Protein AF-A0A925MNW7-F1 (afdb_monomer_lite)

pLDDT: mean 87.03, std 13.89, range [35.34, 98.06]

Sequence (147 aa):
MLMLGDADEAALPAGLELTRRGATALVPDPFHPWTSSFKLSDLYFAEDGAERFIMRRGIGGSLPPNAKILLQAGNTDWSLFNEAPEYAKCAAVVLYEKLIKPAGAAVVELPWGKGKLIVSMLDYRIETSTADEMWRTPFYPRRGQAG

Secondary structure (DSSP, 8-state):
-EE--S-TT--PPTTEEEES--BSBEEE-TTSTTTTT--GGGGB-TTSGGG--SBSSEEEE-PPTT-EEEEEE-SS-GGGGTTS-HHHHHHHHHHHHHS-PPP-EEEEEEEETTEEEEEE-B-TT---HHHHHHHHTTTS-------

Radius of gyration: 15.96 Å; chains: 1; bounding box: 42×29×39 Å

Foldseek 3Di:
DDEDEPPPPDDDPPFKDKAQDWALFKDFPCPDL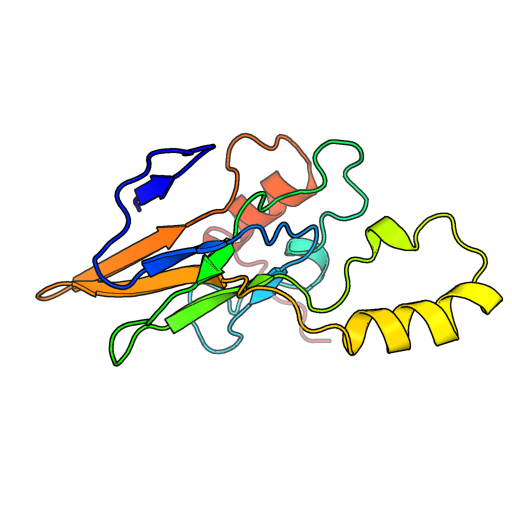QQVLDDRLLGHQLPVPPLSGQFRIAIDGDAPPPKDQGIFGDLFNCNVPPPPDPVVCPVVRVVSSPDDDGGTRQWMWHDDPVDIDIYGRGDLVRDDPSPVSNVCCSVCRPPDDPD

Structure (mmCIF, N/CA/C/O backbone):
data_AF-A0A925MNW7-F1
#
_entry.id   AF-A0A925MNW7-F1
#
loop_
_atom_site.group_PDB
_atom_site.id
_atom_site.type_symbol
_atom_site.label_atom_id
_atom_site.label_alt_id
_atom_site.label_comp_id
_atom_site.label_asym_id
_atom_site.label_entity_id
_atom_site.label_seq_id
_atom_site.pdbx_PDB_ins_code
_atom_site.Cartn_x
_atom_site.Cartn_y
_atom_site.Cartn_z
_atom_site.occupancy
_atom_site.B_iso_or_equiv
_atom_site.auth_seq_id
_atom_site.auth_comp_id
_atom_site.auth_asym_id
_atom_site.auth_atom_id
_atom_site.pdbx_PDB_model_num
ATOM 1 N N . MET A 1 1 ? -9.870 -10.858 10.679 1.00 49.81 1 MET A N 1
ATOM 2 C CA . MET A 1 1 ? -9.364 -10.247 9.435 1.00 49.81 1 MET A CA 1
ATOM 3 C C . MET A 1 1 ? -10.039 -10.977 8.293 1.00 49.81 1 MET A C 1
ATOM 5 O O . MET A 1 1 ? -9.932 -12.195 8.264 1.00 49.81 1 MET A O 1
ATOM 9 N N . LEU A 1 2 ? -10.805 -10.283 7.449 1.00 52.31 2 LEU A N 1
ATOM 10 C CA . LEU A 1 2 ? -11.342 -10.896 6.233 1.00 52.31 2 LEU A CA 1
ATOM 11 C C . LEU A 1 2 ? -10.311 -10.668 5.125 1.00 52.31 2 LEU A C 1
ATOM 13 O O . LEU A 1 2 ? -10.031 -9.522 4.775 1.00 52.31 2 LEU A O 1
ATOM 17 N N . MET A 1 3 ? -9.713 -11.756 4.648 1.00 56.53 3 MET A N 1
ATOM 18 C CA . MET A 1 3 ? -8.767 -11.752 3.535 1.00 56.53 3 MET A CA 1
ATOM 19 C C . MET A 1 3 ? -9.538 -12.117 2.274 1.00 56.53 3 MET A C 1
ATOM 21 O O . MET A 1 3 ? -10.082 -13.217 2.194 1.00 56.53 3 MET A O 1
ATOM 25 N N . LEU A 1 4 ? -9.626 -11.194 1.319 1.00 58.22 4 LEU A N 1
ATOM 26 C CA . LEU A 1 4 ? -10.306 -11.430 0.049 1.00 58.22 4 LEU A CA 1
ATOM 27 C C . LEU A 1 4 ? -9.235 -11.606 -1.034 1.00 58.22 4 LEU A C 1
ATOM 29 O O . LEU A 1 4 ? -8.732 -10.629 -1.578 1.00 58.22 4 LEU A O 1
ATOM 33 N N . GLY A 1 5 ? -8.840 -12.857 -1.289 1.00 49.56 5 GLY A N 1
ATOM 34 C CA . GLY A 1 5 ? -7.981 -13.227 -2.419 1.00 49.56 5 GLY A CA 1
ATOM 35 C C . GLY A 1 5 ? -8.822 -13.488 -3.670 1.00 49.56 5 GLY A C 1
ATOM 36 O O . GLY A 1 5 ? -9.894 -14.072 -3.538 1.00 49.56 5 GLY A O 1
ATOM 37 N N . ASP A 1 6 ? -8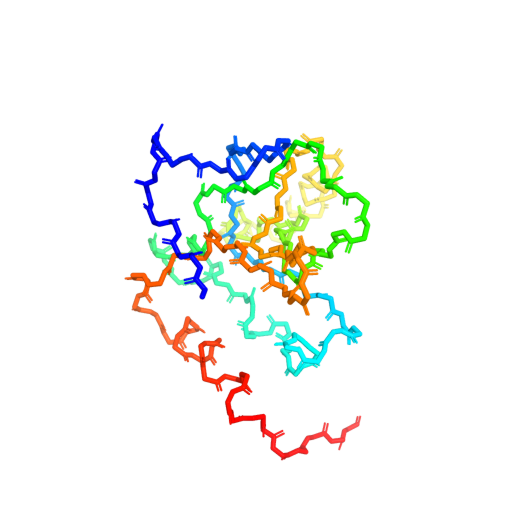.348 -13.011 -4.832 1.00 55.50 6 ASP A N 1
ATOM 38 C CA . ASP A 1 6 ? -8.979 -13.068 -6.171 1.00 55.50 6 ASP A CA 1
ATOM 39 C C . ASP A 1 6 ? -10.490 -13.296 -6.150 1.00 55.50 6 ASP A C 1
ATOM 41 O O . ASP A 1 6 ? -10.992 -14.389 -6.408 1.00 55.50 6 ASP A O 1
ATOM 45 N N . ALA A 1 7 ? -11.227 -12.243 -5.821 1.00 49.72 7 ALA A N 1
ATOM 46 C CA . ALA A 1 7 ? -12.666 -12.328 -5.740 1.00 49.72 7 ALA A CA 1
ATOM 47 C C . ALA A 1 7 ? -13.298 -11.422 -6.790 1.00 49.72 7 ALA A C 1
ATOM 49 O O . ALA A 1 7 ? -13.519 -10.236 -6.557 1.00 49.72 7 ALA A O 1
ATOM 50 N N . ASP A 1 8 ? -13.625 -11.999 -7.943 1.00 51.66 8 ASP A N 1
ATOM 51 C CA . ASP A 1 8 ? -14.568 -11.368 -8.870 1.00 51.66 8 ASP A CA 1
ATOM 52 C C . ASP A 1 8 ? -16.009 -11.350 -8.298 1.00 51.66 8 ASP A C 1
ATOM 54 O O . ASP A 1 8 ? -16.858 -10.640 -8.827 1.00 51.66 8 ASP A O 1
ATOM 58 N N . GLU A 1 9 ? -16.262 -12.016 -7.156 1.00 54.53 9 GLU A N 1
ATOM 59 C CA . GLU A 1 9 ? -17.557 -12.045 -6.446 1.00 54.53 9 GLU A CA 1
ATOM 60 C C . GLU A 1 9 ? -17.455 -11.870 -4.909 1.00 54.53 9 GLU A C 1
ATOM 62 O O . GLU A 1 9 ? -18.279 -12.391 -4.155 1.00 54.53 9 GLU A O 1
ATOM 67 N N . ALA A 1 10 ? -16.457 -11.151 -4.377 1.00 62.03 10 ALA A N 1
ATOM 68 C CA . ALA A 1 10 ? -16.464 -10.867 -2.935 1.00 62.03 10 ALA A CA 1
ATOM 69 C C . ALA A 1 10 ? -17.557 -9.852 -2.585 1.00 62.03 10 ALA A C 1
ATOM 71 O O . ALA A 1 10 ? -17.518 -8.703 -3.030 1.00 62.03 10 ALA A O 1
ATOM 72 N N . ALA A 1 11 ? -18.479 -10.246 -1.705 1.00 70.88 11 ALA A N 1
ATOM 73 C CA . ALA A 1 11 ? -19.387 -9.316 -1.049 1.00 70.88 11 ALA A CA 1
ATOM 74 C C . ALA A 1 11 ? -18.587 -8.416 -0.094 1.00 70.88 11 ALA A C 1
ATOM 76 O O . ALA A 1 11 ? -18.237 -8.806 1.023 1.00 70.88 11 ALA A O 1
ATOM 77 N N . LEU A 1 12 ? -18.263 -7.208 -0.552 1.00 82.50 12 LEU A N 1
ATOM 78 C CA . LEU A 1 12 ? -17.690 -6.175 0.297 1.00 82.50 12 LEU A CA 1
ATOM 79 C C . LEU A 1 12 ? -18.767 -5.566 1.212 1.00 82.50 12 LEU A C 1
ATOM 81 O O . LEU A 1 12 ? -19.949 -5.557 0.858 1.00 82.50 12 LEU A O 1
ATOM 85 N N . PRO A 1 13 ? -18.381 -5.027 2.386 1.00 85.69 13 PRO A N 1
ATOM 86 C CA . PRO A 1 13 ? -19.267 -4.190 3.186 1.00 85.69 13 PRO A CA 1
ATOM 87 C C . PRO A 1 13 ? -19.926 -3.092 2.342 1.00 85.69 13 PRO A C 1
ATOM 89 O O . PRO A 1 13 ? -19.302 -2.543 1.435 1.00 85.69 13 PRO A O 1
ATOM 92 N N . ALA A 1 14 ? -21.176 -2.754 2.662 1.00 83.06 14 ALA A N 1
ATOM 93 C CA . ALA A 1 14 ? -21.939 -1.759 1.914 1.00 83.06 14 ALA A CA 1
ATOM 94 C C . ALA A 1 14 ? -21.159 -0.440 1.747 1.00 83.06 14 ALA A C 1
ATOM 96 O O . ALA A 1 14 ? -20.594 0.082 2.708 1.00 83.06 14 ALA A O 1
ATOM 97 N N . GLY A 1 15 ? -21.145 0.085 0.520 1.00 85.38 15 GLY A N 1
ATOM 98 C CA . GLY A 1 15 ? -20.416 1.300 0.145 1.00 85.38 15 GLY A CA 1
ATOM 99 C C . GLY A 1 15 ? -18.982 1.060 -0.332 1.00 85.38 15 GLY A C 1
AT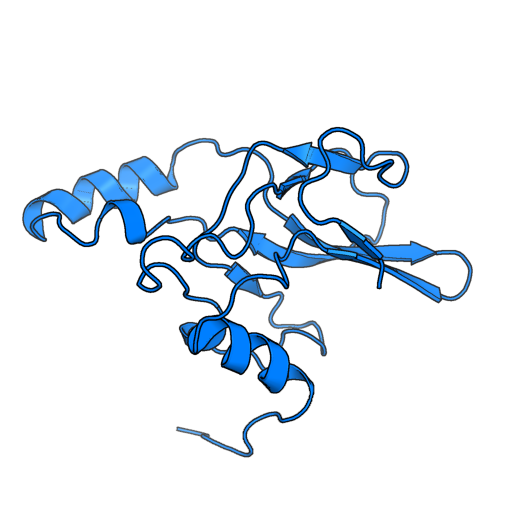OM 100 O O . GLY A 1 15 ? -18.441 1.920 -1.022 1.00 85.38 15 GLY A O 1
ATOM 101 N N . LEU A 1 16 ? -18.383 -0.097 -0.033 1.00 91.69 16 LEU A N 1
ATOM 102 C CA . LEU A 1 16 ? -17.065 -0.458 -0.550 1.00 91.69 16 LEU A CA 1
ATOM 103 C C . LEU A 1 16 ? -17.158 -1.125 -1.921 1.00 91.69 16 LEU A C 1
ATOM 105 O O . LEU A 1 16 ? -18.033 -1.949 -2.175 1.00 91.69 16 LEU A O 1
ATOM 109 N N . GLU A 1 17 ? -16.188 -0.812 -2.776 1.00 92.44 17 GLU A N 1
ATOM 110 C CA . GLU A 1 17 ? -16.107 -1.338 -4.138 1.00 92.44 17 GLU A CA 1
ATOM 111 C C . GLU A 1 17 ? -14.701 -1.846 -4.459 1.00 92.44 17 GLU A C 1
ATOM 113 O O . GLU A 1 17 ? -13.702 -1.307 -3.976 1.00 92.44 17 GLU A O 1
ATOM 118 N N . LEU A 1 18 ? -14.622 -2.861 -5.322 1.00 92.88 18 LEU A N 1
ATOM 119 C CA . LEU A 1 18 ? -13.359 -3.308 -5.899 1.00 92.88 18 LEU A CA 1
ATOM 120 C C . LEU A 1 18 ? -12.970 -2.415 -7.071 1.00 92.88 18 LEU A C 1
ATOM 122 O O . LEU A 1 18 ? -13.711 -2.282 -8.044 1.00 92.88 18 LEU A O 1
ATOM 126 N N . THR A 1 19 ? -11.749 -1.902 -7.052 1.00 94.81 19 THR A N 1
ATOM 127 C CA . THR A 1 19 ? -11.174 -1.164 -8.174 1.00 94.81 19 THR A CA 1
ATOM 128 C C . THR A 1 19 ? -10.171 -2.024 -8.934 1.00 94.81 19 THR A C 1
ATOM 130 O O . THR A 1 19 ? -9.641 -3.018 -8.433 1.00 94.81 19 THR A O 1
ATOM 133 N N . ARG A 1 20 ? -9.858 -1.617 -10.167 1.00 93.88 20 ARG A N 1
ATOM 134 C CA . ARG A 1 20 ? -8.779 -2.210 -10.975 1.00 93.88 20 ARG A CA 1
ATOM 135 C C . ARG A 1 20 ? -7.415 -1.575 -10.665 1.00 93.88 20 ARG A C 1
ATOM 137 O O . ARG A 1 20 ? -6.621 -1.340 -11.570 1.00 93.88 20 ARG A O 1
ATOM 144 N N . ARG A 1 21 ? -7.162 -1.228 -9.399 1.00 95.75 21 ARG A N 1
ATOM 145 C CA . ARG A 1 21 ? -5.879 -0.679 -8.948 1.00 95.75 21 ARG A CA 1
ATOM 146 C C . ARG A 1 21 ? -5.024 -1.792 -8.349 1.00 95.75 21 ARG A C 1
ATOM 148 O O . ARG A 1 21 ? -5.265 -2.193 -7.219 1.00 95.75 21 ARG A O 1
ATOM 155 N N . GLY A 1 22 ? -4.028 -2.256 -9.098 1.00 95.81 22 GLY A N 1
ATOM 156 C CA . GLY A 1 22 ? -2.934 -3.051 -8.543 1.00 95.81 22 GLY A CA 1
ATOM 157 C C . GLY A 1 22 ? -1.863 -2.165 -7.897 1.00 95.81 22 GLY A C 1
ATOM 158 O O . GLY A 1 22 ? -1.831 -0.952 -8.138 1.00 95.81 22 GLY A O 1
ATOM 159 N N . ALA A 1 23 ? -0.988 -2.757 -7.088 1.00 97.50 23 ALA A N 1
ATOM 160 C CA . ALA A 1 23 ? 0.176 -2.079 -6.537 1.00 97.50 23 ALA A CA 1
ATOM 161 C C . ALA A 1 23 ? 1.367 -3.017 -6.341 1.00 97.50 23 ALA A C 1
ATOM 163 O O . ALA A 1 23 ? 1.218 -4.144 -5.873 1.00 97.50 23 ALA A O 1
ATOM 164 N N . THR A 1 24 ? 2.543 -2.478 -6.655 1.00 97.06 24 THR A N 1
ATOM 165 C CA . THR A 1 24 ? 3.870 -3.053 -6.401 1.00 97.06 24 THR A CA 1
ATOM 166 C C . THR A 1 24 ? 4.595 -2.360 -5.250 1.00 97.06 24 THR A C 1
ATOM 168 O O . THR A 1 24 ? 5.680 -2.758 -4.848 1.00 97.06 24 THR A O 1
ATOM 171 N N . ALA A 1 25 ? 3.995 -1.306 -4.703 1.00 97.44 25 ALA A N 1
ATOM 172 C CA . ALA A 1 25 ? 4.458 -0.627 -3.511 1.00 97.44 25 ALA A CA 1
ATOM 173 C C . ALA A 1 25 ? 3.259 -0.108 -2.719 1.00 97.44 25 ALA A C 1
ATOM 175 O O . ALA A 1 25 ? 2.241 0.279 -3.306 1.00 97.44 25 ALA A O 1
ATOM 176 N N . LEU A 1 26 ? 3.383 -0.073 -1.396 1.00 97.88 26 LEU A N 1
ATOM 177 C CA . LEU A 1 26 ? 2.348 0.410 -0.490 1.00 97.88 26 LEU A CA 1
ATOM 178 C C . LEU A 1 26 ? 2.852 1.599 0.332 1.00 97.88 26 LEU A C 1
ATOM 180 O O . LEU A 1 26 ? 4.030 1.714 0.655 1.00 97.88 26 LEU A O 1
ATOM 184 N N . VAL A 1 27 ? 1.931 2.490 0.677 1.00 97.31 27 VAL A N 1
ATOM 185 C CA . VAL A 1 27 ? 2.148 3.648 1.543 1.00 97.31 27 VAL A CA 1
ATOM 186 C C . VAL A 1 27 ? 1.371 3.409 2.836 1.00 97.31 27 VAL A C 1
ATOM 188 O O . VAL A 1 27 ? 0.151 3.217 2.763 1.00 97.31 27 VAL A O 1
ATOM 191 N N . PRO A 1 28 ? 2.036 3.393 4.002 1.00 96.88 28 PRO A N 1
ATOM 192 C CA . PRO A 1 28 ? 1.371 3.182 5.276 1.00 96.88 28 PRO A CA 1
ATOM 193 C C . PRO A 1 28 ? 0.775 4.470 5.836 1.00 96.88 28 PRO A C 1
ATOM 195 O O . PRO A 1 28 ? 1.285 5.560 5.580 1.00 96.88 28 PRO A O 1
ATOM 198 N N . ASP A 1 29 ? -0.258 4.339 6.670 1.00 95.62 29 ASP A N 1
ATOM 199 C CA . ASP A 1 29 ? -0.594 5.369 7.654 1.00 95.62 29 ASP A CA 1
ATOM 200 C C . ASP A 1 29 ? 0.520 5.391 8.719 1.00 95.62 29 ASP A C 1
ATOM 202 O O . ASP A 1 29 ? 0.650 4.427 9.486 1.00 95.62 29 ASP A O 1
ATOM 206 N N . PRO A 1 30 ? 1.339 6.456 8.793 1.00 92.31 30 PRO A N 1
ATOM 207 C CA . PRO A 1 30 ? 2.466 6.503 9.719 1.00 92.31 30 PRO A CA 1
ATOM 208 C C . PRO A 1 30 ? 2.024 6.688 11.178 1.00 92.31 30 PRO A C 1
ATOM 210 O O . PRO A 1 30 ? 2.823 6.480 12.090 1.00 92.31 30 PRO A O 1
ATOM 213 N N . PHE A 1 31 ? 0.767 7.069 11.423 1.00 92.25 31 PHE A N 1
ATOM 214 C CA . PHE A 1 31 ? 0.241 7.325 12.764 1.00 92.25 31 PHE A CA 1
ATOM 215 C C . PHE A 1 31 ? -0.537 6.137 13.335 1.00 92.25 31 PHE A C 1
ATOM 217 O O . PHE A 1 31 ? -0.879 6.138 14.521 1.00 92.25 31 PHE A O 1
ATOM 224 N N . HIS A 1 32 ? -0.823 5.114 12.524 1.00 91.75 32 HIS A N 1
ATOM 225 C CA . HIS A 1 32 ? -1.560 3.949 12.989 1.00 91.75 32 HIS A CA 1
ATOM 226 C C . HIS A 1 32 ? -0.621 2.887 13.592 1.00 91.75 32 HIS A C 1
ATOM 228 O O . HIS A 1 32 ? 0.336 2.479 12.935 1.00 91.75 32 HIS A O 1
ATOM 234 N N . PRO A 1 33 ? -0.903 2.350 14.798 1.00 89.06 33 PRO A N 1
ATOM 235 C CA . PRO A 1 33 ? -0.011 1.400 15.476 1.00 89.06 33 PRO A CA 1
ATOM 236 C C . PRO A 1 33 ? 0.311 0.115 14.702 1.00 89.06 33 PRO A C 1
ATOM 238 O O . PRO A 1 33 ? 1.296 -0.546 15.004 1.00 89.06 33 PRO A O 1
ATOM 241 N N . TRP A 1 34 ? -0.532 -0.276 13.742 1.00 88.06 34 TRP A N 1
ATOM 242 C CA . TRP A 1 34 ? -0.313 -1.484 12.933 1.00 88.06 34 TRP A CA 1
ATOM 243 C C . TRP A 1 34 ? 0.633 -1.273 11.755 1.00 88.06 34 TRP A C 1
ATOM 245 O O . TRP A 1 34 ? 1.120 -2.248 11.193 1.00 88.06 34 TRP A O 1
ATOM 255 N N . THR A 1 35 ? 0.842 -0.022 11.350 1.00 93.00 35 THR A N 1
ATOM 256 C CA . THR A 1 35 ? 1.564 0.316 10.120 1.00 93.00 35 THR A CA 1
ATOM 257 C C . THR A 1 35 ? 2.721 1.278 10.355 1.00 93.00 35 THR A C 1
ATOM 259 O O . THR A 1 35 ? 3.576 1.416 9.488 1.00 93.00 35 THR A O 1
ATOM 262 N N . SER A 1 36 ? 2.805 1.890 11.538 1.00 91.25 36 SER A N 1
ATOM 263 C CA . SER A 1 36 ? 3.859 2.840 11.903 1.00 91.25 36 SER A CA 1
ATOM 264 C C . SER A 1 36 ? 5.259 2.225 12.008 1.00 91.25 36 SER A C 1
ATOM 266 O O . SER A 1 36 ? 6.245 2.956 11.976 1.00 91.25 36 SER A O 1
ATOM 268 N N . SER A 1 37 ? 5.372 0.899 12.139 1.00 90.31 37 SER A N 1
ATOM 269 C CA . SER A 1 37 ? 6.659 0.196 12.186 1.00 90.31 37 SER A CA 1
ATOM 270 C C . SER A 1 37 ? 7.242 -0.127 10.809 1.00 90.31 37 SER A C 1
ATOM 272 O O . SER A 1 37 ? 8.417 -0.489 10.739 1.00 90.31 37 SER A O 1
ATOM 274 N N . PHE A 1 38 ? 6.457 -0.004 9.733 1.00 92.94 38 PHE A N 1
ATOM 275 C CA . PHE A 1 38 ? 6.932 -0.299 8.385 1.00 92.94 38 PHE A CA 1
ATOM 276 C C . PHE A 1 38 ? 7.918 0.757 7.893 1.00 92.94 38 PHE A C 1
ATOM 278 O O . PHE A 1 38 ? 7.657 1.961 7.936 1.00 92.94 38 PHE A O 1
ATOM 285 N N . LYS A 1 39 ? 9.038 0.290 7.348 1.00 91.12 39 LYS A N 1
ATOM 286 C CA . LYS A 1 39 ? 9.919 1.086 6.496 1.00 91.12 39 LYS A CA 1
ATOM 287 C C . LYS A 1 39 ? 9.453 0.997 5.047 1.00 91.12 39 LYS A C 1
ATOM 289 O O . LYS A 1 39 ? 8.733 0.080 4.665 1.00 91.12 39 LYS A O 1
ATOM 294 N N . LEU A 1 40 ? 9.935 1.917 4.212 1.00 89.50 40 LEU A N 1
ATOM 295 C CA . LEU A 1 40 ? 9.646 1.895 2.776 1.00 89.50 40 LEU A CA 1
ATOM 296 C C . LEU A 1 40 ? 10.073 0.573 2.117 1.00 89.50 40 LEU A C 1
ATOM 298 O O . LEU A 1 40 ? 9.346 0.056 1.278 1.00 89.50 40 LEU A O 1
ATOM 302 N N . SER A 1 41 ? 11.215 0.010 2.530 1.00 91.44 41 SER A N 1
ATOM 303 C CA . SER A 1 41 ? 11.713 -1.285 2.043 1.00 91.44 41 SER A CA 1
ATOM 304 C C . SER A 1 4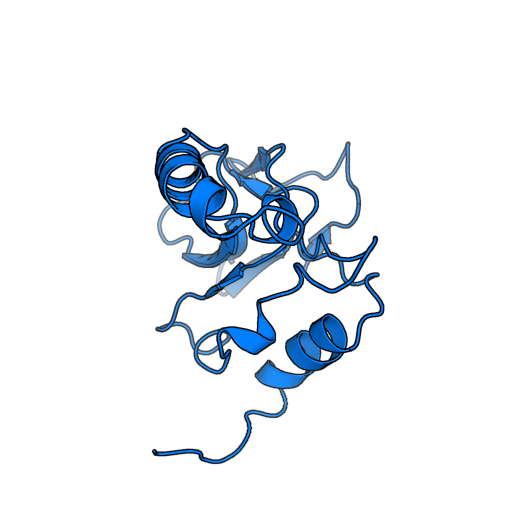1 ? 10.748 -2.435 2.308 1.00 91.44 41 SER A C 1
ATOM 306 O O . SER A 1 41 ? 10.644 -3.339 1.492 1.00 91.44 41 SER A O 1
ATOM 308 N N . ASP A 1 42 ? 10.019 -2.384 3.424 1.00 93.81 42 ASP A N 1
ATOM 309 C CA . ASP A 1 42 ? 9.097 -3.448 3.832 1.00 93.81 42 ASP A CA 1
ATOM 310 C C . ASP A 1 42 ? 7.814 -3.437 2.983 1.00 93.81 42 ASP A C 1
ATOM 312 O O . ASP A 1 42 ? 7.007 -4.358 3.050 1.00 93.81 42 ASP A O 1
ATOM 316 N N . LEU A 1 43 ? 7.601 -2.361 2.221 1.00 96.12 43 LEU A N 1
ATOM 317 C CA . LEU A 1 43 ? 6.404 -2.102 1.431 1.00 96.12 43 LEU A CA 1
ATOM 318 C C . LEU A 1 43 ? 6.731 -1.875 -0.053 1.00 96.12 43 LEU A C 1
ATOM 320 O O . LEU A 1 43 ? 5.906 -1.311 -0.774 1.00 96.12 43 LEU A O 1
ATOM 324 N N . TYR A 1 44 ? 7.918 -2.286 -0.511 1.00 96.19 44 TYR A N 1
ATOM 325 C CA . TYR A 1 44 ? 8.395 -2.121 -1.886 1.00 96.19 44 TYR A CA 1
ATOM 326 C C . TYR A 1 44 ? 8.662 -3.481 -2.542 1.00 96.19 44 TYR A C 1
ATOM 328 O O . TYR A 1 44 ? 9.699 -4.091 -2.320 1.00 96.19 44 TYR A O 1
ATOM 336 N N . PHE A 1 45 ? 7.733 -3.926 -3.386 1.00 96.25 45 PHE A N 1
ATOM 337 C CA . PHE A 1 45 ? 7.700 -5.256 -4.014 1.00 96.25 45 PHE A CA 1
ATOM 338 C C . PHE A 1 45 ? 8.041 -5.219 -5.508 1.00 96.25 45 PHE A C 1
ATOM 340 O O . PHE A 1 45 ? 8.018 -6.247 -6.175 1.00 96.25 45 PHE A O 1
ATOM 347 N N . ALA A 1 46 ? 8.327 -4.042 -6.073 1.00 95.12 46 ALA A N 1
ATOM 348 C CA . ALA A 1 46 ? 8.501 -3.854 -7.515 1.00 95.12 46 ALA A CA 1
ATOM 349 C C . ALA A 1 46 ? 9.603 -4.730 -8.142 1.00 95.12 46 ALA A C 1
ATOM 351 O O . ALA A 1 46 ? 9.524 -5.022 -9.335 1.00 95.12 46 ALA A O 1
ATOM 352 N N . GLU A 1 47 ? 10.575 -5.177 -7.342 1.00 92.88 47 GLU A N 1
ATOM 353 C CA . GLU A 1 47 ? 11.687 -6.039 -7.770 1.00 92.88 47 GLU A CA 1
ATOM 354 C C . GLU A 1 47 ? 11.383 -7.540 -7.666 1.00 92.88 47 GLU A C 1
ATOM 356 O O . GLU A 1 47 ? 12.177 -8.358 -8.127 1.00 92.88 47 GLU A O 1
ATOM 361 N N . ASP A 1 48 ? 10.230 -7.933 -7.118 1.00 93.38 48 ASP A N 1
ATOM 362 C CA . ASP A 1 48 ? 9.891 -9.337 -6.842 1.00 93.38 48 ASP A CA 1
ATOM 363 C C . ASP A 1 48 ? 9.428 -10.109 -8.103 1.00 93.38 48 ASP A C 1
ATOM 365 O O . ASP A 1 48 ? 8.623 -11.043 -8.053 1.00 93.38 48 ASP A O 1
ATOM 369 N N . GLY A 1 49 ? 9.913 -9.717 -9.284 1.00 90.81 49 GLY A N 1
ATOM 370 C CA . GLY A 1 49 ? 9.626 -10.396 -10.545 1.00 90.81 49 GLY A CA 1
ATOM 371 C C . GLY A 1 49 ? 8.126 -10.502 -10.832 1.00 90.81 49 GLY A C 1
ATOM 372 O O . GLY A 1 49 ? 7.405 -9.506 -10.782 1.00 90.81 49 GLY A O 1
ATOM 373 N N . ALA A 1 50 ? 7.644 -11.696 -11.190 1.00 90.81 50 ALA A N 1
ATOM 374 C CA . ALA A 1 50 ? 6.235 -11.930 -11.532 1.00 90.81 50 ALA A CA 1
ATOM 375 C C . ALA A 1 50 ? 5.268 -11.734 -10.347 1.00 90.81 50 ALA A C 1
ATOM 377 O O . ALA A 1 50 ? 4.108 -11.385 -10.567 1.00 90.81 50 ALA A O 1
ATOM 378 N N . GLU A 1 51 ? 5.754 -11.884 -9.113 1.00 92.69 51 GLU A N 1
ATOM 379 C CA . GLU A 1 51 ? 4.954 -11.795 -7.884 1.00 92.69 51 GLU A CA 1
ATOM 380 C C . GLU A 1 51 ? 4.963 -10.395 -7.249 1.00 92.69 51 GLU A C 1
ATOM 382 O O . GLU A 1 51 ? 4.398 -10.179 -6.182 1.00 92.69 51 GLU A O 1
ATOM 387 N N . ARG A 1 52 ? 5.524 -9.397 -7.944 1.00 94.50 52 ARG A N 1
ATOM 388 C CA . ARG A 1 52 ? 5.603 -7.995 -7.497 1.00 94.50 52 ARG A CA 1
ATOM 389 C C . ARG A 1 52 ? 4.282 -7.337 -7.098 1.00 94.50 52 ARG A C 1
ATOM 391 O O . ARG A 1 52 ? 4.292 -6.299 -6.446 1.00 94.50 52 ARG A O 1
ATOM 398 N N . PHE A 1 53 ? 3.136 -7.872 -7.513 1.00 95.62 53 PHE A N 1
ATOM 399 C CA . PHE A 1 53 ? 1.830 -7.275 -7.236 1.00 95.62 53 PHE A CA 1
ATOM 400 C C . PHE A 1 53 ? 1.260 -7.737 -5.893 1.00 95.62 53 PHE A C 1
ATOM 402 O O . PHE A 1 53 ? 0.305 -8.511 -5.869 1.00 95.62 53 PHE A O 1
ATOM 409 N N . ILE A 1 54 ? 1.773 -7.182 -4.785 1.00 95.94 54 ILE A N 1
ATOM 410 C CA . ILE A 1 54 ? 1.253 -7.433 -3.423 1.00 95.94 54 ILE A CA 1
ATOM 411 C C . ILE A 1 54 ? -0.247 -7.150 -3.280 1.00 95.94 54 ILE A C 1
ATOM 413 O O . ILE A 1 54 ? -0.927 -7.706 -2.421 1.00 95.94 54 ILE A O 1
ATOM 417 N N . MET A 1 55 ? -0.774 -6.276 -4.135 1.00 95.56 55 MET A N 1
ATOM 418 C CA . MET A 1 55 ? -2.192 -5.986 -4.253 1.00 95.56 55 MET A CA 1
ATOM 419 C C . MET A 1 55 ? -2.583 -6.048 -5.730 1.00 95.56 55 MET A C 1
ATOM 421 O O . MET A 1 55 ? -2.052 -5.293 -6.545 1.00 95.56 55 MET A O 1
ATOM 425 N N . ARG A 1 56 ? -3.543 -6.909 -6.086 1.00 94.81 56 ARG A N 1
ATOM 426 C CA . ARG A 1 56 ? -4.041 -7.057 -7.473 1.00 94.81 56 ARG A CA 1
ATOM 427 C C . ARG A 1 56 ? -5.277 -6.196 -7.763 1.00 94.81 56 ARG A C 1
ATOM 429 O O . ARG A 1 56 ? -5.515 -5.803 -8.905 1.00 94.81 56 ARG A O 1
ATOM 436 N N . ARG A 1 57 ? -6.058 -5.880 -6.728 1.00 94.06 57 ARG A N 1
ATOM 437 C CA . ARG A 1 57 ? -7.271 -5.046 -6.770 1.00 94.06 57 ARG A CA 1
ATOM 438 C C . ARG A 1 57 ? -7.262 -4.097 -5.577 1.00 94.06 57 ARG A C 1
ATOM 440 O O . ARG A 1 57 ? -6.786 -4.469 -4.514 1.00 94.06 57 ARG A O 1
ATOM 447 N N . GLY A 1 58 ? -7.804 -2.896 -5.743 1.00 94.88 58 GLY A N 1
ATOM 448 C CA . GLY A 1 58 ? -7.888 -1.907 -4.671 1.00 94.88 58 GLY A CA 1
ATOM 449 C C . GLY A 1 58 ? -9.284 -1.837 -4.067 1.00 94.88 58 GLY A C 1
ATOM 450 O O . GLY A 1 58 ? -10.259 -2.272 -4.679 1.00 94.88 58 GLY A O 1
ATOM 451 N N . ILE A 1 59 ? -9.382 -1.237 -2.885 1.00 95.12 59 ILE A N 1
ATOM 452 C CA . ILE A 1 59 ? -10.646 -0.849 -2.259 1.00 95.12 59 ILE A CA 1
ATOM 453 C C . ILE A 1 59 ? -10.928 0.616 -2.613 1.00 95.12 59 ILE A C 1
ATOM 455 O O . ILE A 1 59 ? -10.066 1.492 -2.477 1.00 95.12 59 ILE A O 1
ATOM 459 N N . GLY A 1 60 ? -12.145 0.869 -3.079 1.00 94.12 60 GLY A N 1
ATOM 460 C CA . GLY A 1 60 ? -12.699 2.185 -3.370 1.00 94.12 60 GLY A CA 1
ATOM 461 C C . GLY A 1 60 ? -14.144 2.301 -2.888 1.00 94.12 60 GLY A C 1
ATOM 462 O O . GLY A 1 60 ? -14.541 1.639 -1.927 1.00 94.12 60 GLY A O 1
ATOM 463 N N . GLY A 1 61 ? -14.923 3.138 -3.572 1.00 92.56 61 GLY A N 1
ATOM 464 C CA . GLY A 1 61 ? -16.307 3.436 -3.210 1.00 92.56 61 GLY A CA 1
ATOM 465 C C . GLY A 1 61 ? -16.425 4.512 -2.125 1.00 92.56 61 GLY A C 1
ATOM 466 O O . GLY A 1 61 ? -15.504 5.299 -1.888 1.00 92.56 61 GLY A O 1
ATOM 467 N N . SER A 1 62 ? -17.585 4.557 -1.473 1.00 92.25 62 SER A N 1
ATOM 468 C CA . SER A 1 62 ? -17.868 5.481 -0.377 1.00 92.25 62 SER A CA 1
ATOM 469 C C . SER A 1 62 ? -17.493 4.833 0.954 1.00 92.25 62 SER A C 1
ATOM 471 O O . SER A 1 62 ? -18.240 4.033 1.517 1.00 92.25 62 SER A O 1
ATOM 473 N N . LEU A 1 63 ? -16.306 5.179 1.457 1.00 90.25 63 LEU A N 1
ATOM 474 C CA . LEU A 1 63 ? -15.878 4.769 2.790 1.00 90.25 63 LEU A CA 1
ATOM 475 C C . LEU A 1 63 ? -16.836 5.354 3.846 1.00 90.25 63 LEU A C 1
ATOM 477 O O . LEU A 1 63 ? -17.127 6.555 3.798 1.00 90.25 63 LEU A O 1
ATOM 481 N N . PRO A 1 64 ? -17.306 4.557 4.823 1.00 89.19 64 PRO A N 1
ATOM 482 C CA . PRO A 1 64 ? -18.158 5.076 5.879 1.00 89.19 64 PRO A CA 1
ATOM 483 C C . PRO A 1 64 ? -17.403 6.102 6.741 1.00 89.19 64 PRO A C 1
ATOM 485 O O . PRO A 1 64 ? -16.169 6.070 6.822 1.00 89.19 64 PRO A O 1
ATOM 488 N N . PRO A 1 65 ? -18.126 6.989 7.446 1.00 88.50 65 PRO A N 1
ATOM 489 C CA . PRO A 1 65 ? -17.511 7.916 8.387 1.00 88.50 65 PRO A CA 1
ATOM 490 C C . PRO A 1 65 ? -16.616 7.183 9.397 1.00 88.50 65 PRO A C 1
ATOM 492 O O . PRO A 1 65 ? -17.005 6.155 9.951 1.00 88.50 65 PRO A O 1
ATOM 495 N N . ASN A 1 66 ? -15.431 7.739 9.661 1.00 90.19 66 ASN A N 1
ATOM 496 C CA . ASN A 1 66 ? -14.396 7.182 10.546 1.00 90.19 66 ASN A CA 1
ATOM 497 C C . ASN A 1 66 ? -13.684 5.915 10.043 1.00 90.19 66 ASN A C 1
ATOM 499 O O . ASN A 1 66 ? -12.919 5.318 10.803 1.00 90.19 66 ASN A O 1
ATOM 503 N N . ALA A 1 67 ? -13.888 5.514 8.787 1.00 93.31 67 ALA A N 1
ATOM 504 C CA . ALA A 1 67 ? -12.994 4.557 8.149 1.00 93.31 67 ALA A CA 1
ATOM 505 C C . ALA A 1 67 ? -11.564 5.117 8.072 1.00 93.31 67 ALA A C 1
ATOM 507 O O . ALA A 1 67 ? -11.365 6.315 7.854 1.00 93.31 67 ALA A O 1
ATOM 508 N N . LYS A 1 68 ? -10.569 4.242 8.215 1.00 95.75 68 LYS A N 1
ATOM 509 C CA . LYS A 1 68 ? -9.152 4.585 8.065 1.00 95.75 68 LYS A CA 1
ATOM 510 C C . LYS A 1 68 ? -8.513 3.706 7.009 1.00 95.75 68 LYS A C 1
ATOM 512 O O . LYS A 1 68 ? -8.653 2.487 7.049 1.00 95.75 68 LYS A O 1
ATOM 517 N N . ILE A 1 69 ? -7.782 4.320 6.090 1.00 96.75 69 ILE A N 1
ATOM 518 C CA . ILE A 1 69 ? -6.928 3.595 5.153 1.00 96.75 69 ILE A CA 1
ATOM 519 C C . ILE A 1 69 ? -5.594 3.371 5.861 1.00 96.75 69 ILE A C 1
ATOM 521 O O . ILE A 1 69 ? -4.904 4.335 6.172 1.00 96.75 69 ILE A O 1
ATOM 525 N N . LEU A 1 70 ? -5.260 2.114 6.145 1.00 97.00 70 LEU A N 1
ATOM 526 C CA . LEU A 1 70 ? -4.026 1.751 6.845 1.00 97.00 70 LEU A CA 1
ATOM 527 C C . LEU A 1 70 ? -2.861 1.554 5.872 1.00 97.00 70 LEU A C 1
ATOM 529 O O . LEU A 1 70 ? -1.734 1.932 6.171 1.00 97.00 70 LEU A O 1
ATOM 533 N N . LEU A 1 71 ? -3.142 0.969 4.706 1.00 97.62 71 LEU A N 1
ATOM 534 C CA . LEU A 1 71 ? -2.190 0.795 3.611 1.00 97.62 71 LEU A CA 1
ATOM 535 C C . LEU A 1 71 ? -2.856 1.229 2.306 1.00 97.62 71 LEU A C 1
ATOM 537 O O . LEU A 1 71 ? -4.005 0.868 2.042 1.00 97.62 71 LEU A O 1
ATOM 541 N N . GLN A 1 72 ? -2.127 1.972 1.483 1.00 97.75 72 GLN A N 1
ATOM 542 C CA . GLN A 1 72 ? -2.596 2.555 0.228 1.00 97.75 72 GLN A CA 1
ATOM 543 C C . GLN A 1 72 ? -1.631 2.204 -0.907 1.00 97.75 72 GLN A C 1
ATOM 545 O O . GLN A 1 72 ? -0.424 2.171 -0.704 1.00 97.75 72 GLN A O 1
ATOM 550 N N . ALA A 1 73 ? -2.136 1.992 -2.120 1.00 98.06 73 ALA A N 1
ATOM 551 C CA . ALA A 1 73 ? -1.306 1.840 -3.309 1.00 98.06 73 ALA A CA 1
ATOM 552 C C . ALA A 1 73 ? -0.356 3.035 -3.474 1.00 98.06 73 ALA A C 1
ATOM 554 O O . ALA A 1 73 ? -0.805 4.185 -3.468 1.00 98.06 73 ALA A O 1
ATOM 555 N N . GLY A 1 74 ? 0.927 2.760 -3.709 1.00 97.12 74 GLY A N 1
ATOM 556 C CA . GLY A 1 74 ? 1.914 3.770 -4.070 1.00 97.12 74 GLY A CA 1
ATOM 557 C C . GLY A 1 74 ? 1.458 4.616 -5.258 1.00 97.12 74 GLY A C 1
ATOM 558 O O . GLY A 1 74 ? 0.795 4.128 -6.183 1.00 97.12 74 GLY A O 1
ATOM 559 N N . ASN A 1 75 ? 1.799 5.908 -5.235 1.00 95.50 75 ASN A N 1
ATOM 560 C CA . ASN A 1 75 ? 1.454 6.804 -6.337 1.00 95.50 75 ASN A CA 1
ATOM 561 C C . ASN A 1 75 ? 2.203 6.417 -7.622 1.00 95.50 75 ASN A C 1
ATOM 563 O O . ASN A 1 75 ? 1.630 6.482 -8.713 1.00 95.50 75 ASN A O 1
ATOM 567 N N . THR A 1 76 ? 3.445 5.960 -7.469 1.00 94.00 76 THR A N 1
ATOM 568 C CA . THR A 1 76 ? 4.353 5.570 -8.550 1.00 94.00 76 THR A CA 1
ATOM 569 C C . THR A 1 76 ? 4.552 4.064 -8.526 1.00 94.00 76 THR A C 1
ATOM 571 O O . THR A 1 76 ? 4.870 3.497 -7.484 1.00 94.00 76 THR A O 1
ATOM 574 N N . ASP A 1 77 ? 4.340 3.421 -9.673 1.00 93.88 77 ASP A N 1
ATOM 575 C CA . ASP A 1 77 ? 4.689 2.016 -9.866 1.00 93.88 77 ASP A CA 1
ATOM 576 C C . ASP A 1 77 ? 6.087 1.969 -10.479 1.00 93.88 77 ASP A C 1
ATOM 578 O O . ASP A 1 77 ? 6.256 2.154 -11.684 1.00 93.88 77 ASP A O 1
ATOM 582 N N . TRP A 1 78 ? 7.089 1.791 -9.622 1.00 91.06 78 TRP A N 1
ATOM 583 C CA . TRP A 1 78 ? 8.492 1.785 -10.030 1.00 91.06 78 TRP A CA 1
ATOM 584 C C . TRP A 1 78 ? 8.833 0.617 -10.958 1.00 91.06 78 TRP A C 1
ATOM 586 O O . TRP A 1 78 ? 9.699 0.778 -11.814 1.00 91.06 78 TRP A O 1
ATOM 596 N N . SER A 1 79 ? 8.071 -0.485 -10.906 1.00 92.75 79 SER A N 1
ATOM 597 C CA . SER A 1 79 ? 8.293 -1.646 -11.779 1.00 92.75 79 SER A CA 1
ATOM 598 C C . SER A 1 79 ? 8.147 -1.311 -13.268 1.00 92.75 79 SER A C 1
ATOM 600 O O . SER A 1 79 ? 8.792 -1.933 -14.107 1.00 92.75 79 SER A O 1
ATOM 602 N N . LEU A 1 80 ? 7.367 -0.276 -13.607 1.00 91.38 80 LEU A N 1
ATOM 603 C CA . LEU A 1 80 ? 7.220 0.218 -14.980 1.00 91.38 80 LEU A CA 1
ATOM 604 C C . LEU A 1 80 ? 8.476 0.927 -15.505 1.00 91.38 80 LEU A C 1
ATOM 606 O O . LEU A 1 80 ? 8.591 1.170 -16.705 1.00 91.38 80 LEU A O 1
ATOM 610 N N . PHE A 1 81 ? 9.404 1.287 -14.617 1.00 89.88 81 PHE A N 1
ATOM 611 C CA . PHE A 1 81 ? 10.575 2.096 -14.933 1.00 89.88 81 PHE A CA 1
ATOM 612 C C . PHE A 1 81 ? 11.898 1.382 -14.648 1.00 89.88 81 PHE A C 1
ATOM 614 O O . PHE A 1 81 ? 12.947 1.981 -14.886 1.00 89.88 81 PHE A O 1
ATOM 621 N N . ASN A 1 82 ? 11.899 0.141 -14.153 1.00 83.81 82 ASN A N 1
ATOM 622 C CA . ASN A 1 82 ? 13.127 -0.553 -13.743 1.00 83.81 82 ASN A CA 1
ATOM 623 C C . ASN A 1 82 ? 14.138 -0.697 -14.890 1.00 83.81 82 ASN A C 1
ATOM 625 O O . ASN A 1 82 ? 15.314 -0.389 -14.707 1.00 83.81 82 ASN A O 1
ATOM 629 N N . GLU A 1 83 ? 13.670 -1.013 -16.097 1.00 83.44 83 GLU A N 1
ATOM 630 C CA . GLU A 1 83 ? 14.518 -1.222 -17.282 1.00 83.44 83 GLU A CA 1
ATOM 631 C C . GLU A 1 83 ? 14.669 0.026 -18.174 1.00 83.44 83 GLU A C 1
ATOM 633 O O . GLU A 1 83 ? 15.319 -0.015 -19.218 1.00 83.44 83 GLU A O 1
ATOM 638 N N . ALA A 1 84 ? 14.081 1.161 -17.782 1.00 84.06 84 ALA A N 1
ATOM 639 C CA . ALA A 1 84 ? 14.191 2.397 -18.551 1.00 84.06 84 ALA A CA 1
ATOM 640 C C . ALA A 1 84 ? 15.534 3.110 -18.280 1.00 84.06 84 ALA A C 1
ATOM 642 O O . ALA A 1 84 ? 15.989 3.152 -17.134 1.00 84.06 84 ALA A O 1
ATOM 643 N N . PRO A 1 85 ? 16.161 3.749 -19.282 1.00 83.81 85 PRO A N 1
ATOM 644 C CA . PRO A 1 85 ? 17.301 4.632 -19.048 1.00 83.81 85 PRO A CA 1
ATOM 645 C C . PRO A 1 85 ? 16.926 5.815 -18.147 1.00 83.81 85 PRO A C 1
ATOM 647 O O . PRO A 1 85 ? 15.845 6.385 -18.292 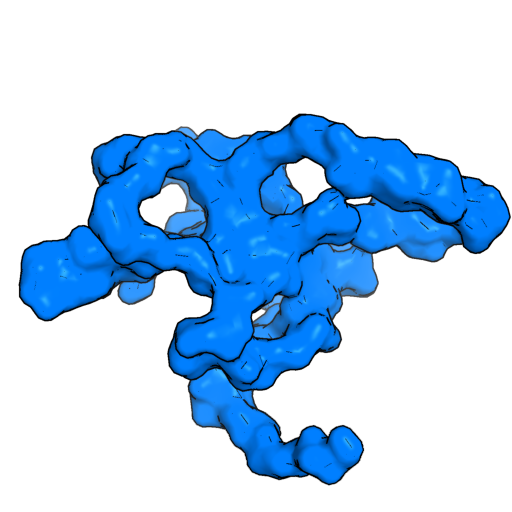1.00 83.81 85 PRO A O 1
ATOM 650 N N . GLU A 1 86 ? 17.824 6.235 -17.251 1.00 81.94 86 GLU A N 1
ATOM 651 C CA . GLU A 1 86 ? 17.547 7.286 -16.253 1.00 81.94 86 GLU A CA 1
ATOM 652 C C . GLU A 1 86 ? 17.048 8.598 -16.880 1.00 81.94 86 GLU A C 1
ATOM 654 O O . GLU A 1 86 ? 16.057 9.168 -16.422 1.00 81.94 86 GLU A O 1
ATOM 659 N N . TYR A 1 87 ? 17.642 9.014 -18.005 1.00 81.25 87 TYR A N 1
ATOM 660 C CA . TYR A 1 87 ? 17.238 10.224 -18.732 1.00 81.25 87 TYR A CA 1
ATOM 661 C C . TYR A 1 87 ? 15.780 10.189 -19.225 1.00 81.25 87 TYR A C 1
ATOM 663 O O . TYR A 1 87 ? 15.171 11.241 -19.418 1.00 81.25 87 TYR A O 1
ATOM 671 N N . ALA A 1 88 ? 15.206 8.998 -19.422 1.00 79.81 88 ALA A N 1
ATOM 672 C CA . ALA A 1 88 ? 13.823 8.814 -19.853 1.00 79.81 88 ALA A CA 1
ATOM 673 C C . ALA A 1 88 ? 12.837 8.720 -18.671 1.00 79.81 88 ALA A C 1
ATOM 675 O O . ALA A 1 88 ? 11.640 8.951 -18.856 1.00 79.81 88 ALA A O 1
ATOM 676 N N . LYS A 1 89 ? 13.314 8.428 -17.449 1.00 86.38 89 LYS A N 1
ATOM 677 C CA . LYS A 1 89 ? 12.458 8.289 -16.255 1.00 86.38 89 LYS A CA 1
ATOM 678 C C . LYS A 1 89 ? 11.920 9.630 -15.771 1.00 86.38 89 LYS A C 1
ATOM 680 O O . LYS A 1 89 ? 10.759 9.699 -15.385 1.00 86.38 89 LYS A O 1
ATOM 685 N N . CYS A 1 90 ? 12.721 10.698 -15.827 1.00 82.19 90 CYS A N 1
ATOM 686 C CA . CYS A 1 90 ? 12.376 11.988 -15.217 1.00 82.19 90 CYS A CA 1
ATOM 687 C C . CYS A 1 90 ? 11.007 12.525 -15.666 1.00 82.19 90 CYS A C 1
ATOM 689 O O . CYS A 1 90 ? 10.164 12.840 -14.830 1.00 82.19 90 CYS A O 1
ATOM 691 N N . ALA A 1 91 ? 10.752 12.590 -16.976 1.00 86.12 91 ALA A N 1
ATOM 692 C CA . ALA A 1 91 ? 9.461 13.057 -17.485 1.00 86.12 91 ALA A CA 1
ATOM 693 C C . ALA A 1 91 ? 8.352 12.007 -17.303 1.00 86.12 91 ALA A C 1
ATOM 695 O O . ALA A 1 91 ? 7.228 12.348 -16.936 1.00 86.12 91 ALA A O 1
ATOM 696 N N . ALA A 1 92 ? 8.663 10.729 -17.533 1.00 89.50 92 ALA A N 1
ATOM 697 C CA . ALA A 1 92 ? 7.677 9.655 -17.497 1.00 89.50 92 ALA A CA 1
ATOM 698 C C . ALA A 1 92 ? 7.111 9.416 -16.085 1.00 89.50 92 ALA A C 1
ATOM 700 O O . ALA A 1 92 ? 5.902 9.244 -15.938 1.00 89.50 92 ALA A O 1
ATOM 701 N N . VAL A 1 93 ? 7.952 9.483 -15.047 1.00 92.25 93 VAL A N 1
ATOM 702 C CA . VAL A 1 93 ? 7.536 9.364 -13.641 1.00 92.25 93 VAL A CA 1
ATOM 703 C C . VAL A 1 93 ? 6.635 10.532 -13.249 1.00 92.25 93 VAL A C 1
ATOM 705 O O . VAL A 1 93 ? 5.546 10.304 -12.727 1.00 92.25 93 VAL A O 1
ATOM 708 N N . VAL A 1 94 ? 7.023 11.771 -13.574 1.00 90.50 94 VAL A N 1
ATOM 709 C CA . VAL A 1 94 ? 6.208 12.962 -13.269 1.00 90.50 94 VAL A CA 1
ATOM 710 C C . VAL A 1 94 ? 4.839 12.878 -13.945 1.00 90.50 94 VAL A C 1
ATOM 712 O O . VAL A 1 94 ? 3.821 13.150 -13.311 1.00 90.50 94 VAL A O 1
ATOM 715 N N . LEU A 1 95 ? 4.784 12.467 -15.216 1.00 92.25 95 LEU A N 1
ATOM 716 C CA . LEU A 1 95 ? 3.516 12.268 -15.921 1.00 92.25 95 LEU A CA 1
ATOM 717 C C . LEU A 1 95 ? 2.683 11.156 -15.276 1.00 92.25 95 LEU A C 1
ATOM 719 O O . LEU A 1 95 ? 1.490 11.351 -15.039 1.00 92.25 95 LEU A O 1
ATOM 723 N N . TYR A 1 96 ? 3.304 10.023 -14.941 1.00 94.00 96 TYR A N 1
ATOM 724 C CA . TYR A 1 96 ? 2.627 8.909 -14.284 1.00 94.00 96 TYR A CA 1
ATOM 725 C C . TYR A 1 96 ? 2.025 9.328 -12.943 1.00 94.00 96 TYR A C 1
ATOM 727 O O . TYR A 1 96 ? 0.877 8.999 -12.652 1.00 94.00 96 TYR A O 1
ATOM 735 N N . GLU A 1 97 ? 2.748 10.096 -12.130 1.00 93.44 97 GLU A N 1
ATOM 736 C CA . GLU A 1 97 ? 2.277 10.620 -10.845 1.00 93.44 97 GLU A CA 1
ATOM 737 C C . GLU A 1 97 ? 1.044 11.517 -10.970 1.00 93.44 97 GLU A C 1
ATOM 739 O O . GLU A 1 97 ? 0.220 11.531 -10.056 1.00 93.44 97 GLU A O 1
ATOM 744 N N . LYS A 1 98 ? 0.887 12.214 -12.103 1.00 95.31 98 LYS A N 1
ATOM 745 C CA . LYS A 1 98 ? -0.263 13.083 -12.395 1.00 95.31 98 LYS A CA 1
ATOM 746 C C . LYS A 1 98 ? -1.465 12.350 -12.991 1.00 95.31 98 LYS A C 1
ATOM 748 O O . LYS A 1 98 ? -2.536 12.951 -13.077 1.00 95.31 98 LYS A O 1
ATOM 753 N N . LEU A 1 99 ? -1.328 11.081 -13.382 1.00 94.75 99 LEU A N 1
ATOM 754 C CA . LEU A 1 99 ? -2.462 10.295 -13.864 1.00 94.75 99 LEU A CA 1
ATOM 755 C C . LEU A 1 99 ? -3.514 10.131 -12.764 1.00 94.75 99 LEU A C 1
ATOM 757 O O . LEU A 1 99 ? -3.199 9.770 -11.627 1.00 94.75 99 LEU A O 1
ATOM 761 N N . ILE A 1 100 ? -4.779 10.324 -13.140 1.00 95.12 100 ILE A N 1
ATOM 762 C CA . ILE A 1 100 ? -5.918 9.977 -12.293 1.00 95.12 100 ILE A CA 1
ATOM 763 C C . ILE A 1 100 ? -5.985 8.453 -12.225 1.00 95.12 100 ILE A C 1
ATOM 765 O O . ILE A 1 100 ? -6.264 7.780 -13.218 1.00 95.12 100 ILE A O 1
ATOM 769 N N . LYS A 1 101 ? -5.695 7.909 -11.046 1.00 95.62 101 LYS A N 1
ATOM 770 C CA . LYS A 1 101 ? -5.700 6.468 -10.787 1.00 95.62 101 LYS A CA 1
ATOM 771 C C . LYS A 1 101 ? -6.980 6.092 -10.047 1.00 95.62 101 LYS A C 1
ATOM 773 O O . LYS A 1 101 ? -7.460 6.895 -9.245 1.00 95.62 101 LYS A O 1
ATOM 778 N N . PRO A 1 102 ? -7.523 4.881 -10.263 1.00 96.38 102 PRO A N 1
ATOM 779 C CA . PRO A 1 102 ? -8.607 4.389 -9.426 1.00 96.38 102 PRO A CA 1
ATOM 780 C C . PRO A 1 102 ? -8.182 4.371 -7.953 1.00 96.38 102 PRO A C 1
ATOM 782 O O . PRO A 1 102 ? -6.994 4.204 -7.652 1.00 96.38 102 PRO A O 1
ATOM 785 N N . ALA A 1 103 ? -9.152 4.501 -7.044 1.00 96.00 103 ALA A N 1
ATOM 786 C CA . ALA A 1 103 ? -8.905 4.354 -5.612 1.00 96.00 103 ALA A CA 1
ATOM 787 C C . ALA A 1 103 ? -8.179 3.029 -5.324 1.00 96.00 103 ALA A C 1
ATOM 789 O O . ALA A 1 103 ? -8.395 2.026 -6.003 1.00 96.00 103 ALA A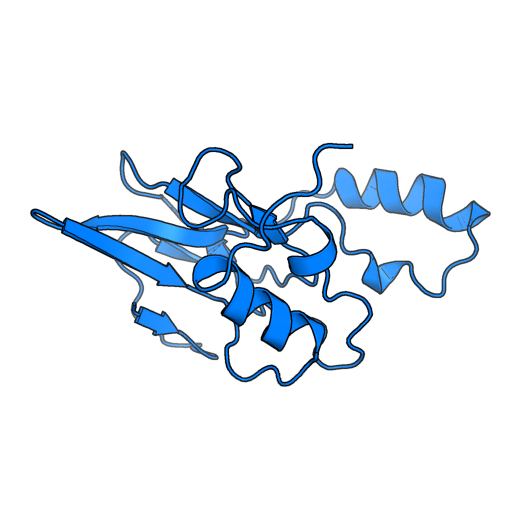 O 1
ATOM 790 N N . GLY A 1 104 ? -7.272 3.044 -4.356 1.00 95.56 104 GLY A N 1
ATOM 791 C CA . GLY A 1 104 ? -6.258 2.000 -4.202 1.00 95.56 104 GLY A CA 1
ATOM 792 C C . GLY A 1 104 ? -5.976 1.642 -2.759 1.00 95.56 104 GLY A C 1
ATOM 793 O O . GLY A 1 104 ? -4.828 1.350 -2.443 1.00 95.56 104 GLY A O 1
ATOM 794 N N . ALA A 1 105 ? -6.971 1.734 -1.877 1.00 97.19 105 ALA A N 1
ATOM 795 C CA . ALA A 1 105 ? -6.765 1.324 -0.499 1.00 97.19 105 ALA A CA 1
ATOM 796 C C . ALA A 1 105 ? -6.521 -0.193 -0.466 1.00 97.19 105 ALA A C 1
ATOM 798 O O . ALA A 1 105 ? -7.301 -0.962 -1.025 1.00 97.19 105 ALA A O 1
ATOM 799 N N . ALA A 1 106 ? -5.421 -0.611 0.150 1.00 96.50 106 ALA A N 1
ATOM 800 C CA . ALA A 1 106 ? -5.033 -2.014 0.257 1.00 96.50 106 ALA A CA 1
ATOM 801 C C . ALA A 1 106 ? -5.556 -2.632 1.553 1.00 96.50 106 ALA A C 1
ATOM 803 O O . ALA A 1 106 ? -6.022 -3.768 1.558 1.00 96.50 106 ALA A O 1
ATOM 804 N N . VAL A 1 107 ? -5.519 -1.866 2.646 1.00 95.75 107 VAL A N 1
ATOM 805 C CA . VAL A 1 107 ? -6.074 -2.266 3.941 1.00 95.75 107 VAL A CA 1
ATOM 806 C C . VAL A 1 107 ? -6.891 -1.118 4.506 1.00 95.75 107 VAL A C 1
ATOM 808 O O . VAL A 1 107 ? -6.390 -0.001 4.641 1.00 95.75 107 VAL A O 1
ATOM 811 N N . VAL A 1 108 ? -8.142 -1.406 4.857 1.00 95.50 108 VAL A N 1
ATOM 812 C CA . VAL A 1 108 ? -9.074 -0.441 5.445 1.00 95.50 108 VAL A CA 1
ATOM 813 C C . VAL A 1 108 ? -9.574 -0.959 6.786 1.00 95.50 108 VAL A C 1
ATOM 815 O O . VAL A 1 108 ? -9.985 -2.112 6.913 1.00 95.50 108 VAL A O 1
ATOM 818 N N . GLU A 1 109 ? -9.563 -0.079 7.780 1.00 94.88 109 GLU A N 1
ATOM 819 C CA . GLU A 1 109 ? -10.235 -0.248 9.060 1.00 94.88 109 GLU A CA 1
ATOM 820 C C . GLU A 1 109 ? -11.591 0.463 9.033 1.00 94.88 109 GLU A C 1
ATOM 822 O O . GLU A 1 109 ? -11.680 1.637 8.680 1.00 94.88 109 GLU A O 1
ATOM 827 N N . LEU A 1 110 ? -12.645 -0.245 9.433 1.00 93.31 110 LEU A N 1
ATOM 828 C CA . LEU A 1 110 ? -14.021 0.241 9.492 1.00 93.31 110 LEU A CA 1
ATOM 829 C C . LEU A 1 110 ? -14.572 0.093 10.918 1.00 93.31 110 LEU A C 1
ATOM 831 O O . LEU A 1 110 ? -14.270 -0.904 11.585 1.00 93.31 110 LEU A O 1
ATOM 835 N N . PRO A 1 111 ? -15.433 1.010 11.391 1.00 91.38 111 PRO A N 1
ATOM 836 C CA . PRO A 1 111 ? -16.203 0.774 12.608 1.00 91.38 111 PRO A CA 1
ATOM 837 C C . PRO A 1 111 ? -17.159 -0.415 12.414 1.00 91.38 111 PRO A C 1
ATOM 839 O O . PRO A 1 111 ? -17.845 -0.510 11.397 1.00 91.38 111 PRO A O 1
ATOM 842 N N . TRP A 1 112 ? -17.226 -1.321 13.394 1.00 89.94 112 TRP A N 1
ATOM 843 C CA . TRP A 1 112 ? -18.123 -2.479 13.349 1.00 89.94 112 TRP A CA 1
ATOM 844 C C . TRP A 1 112 ? -18.694 -2.801 14.733 1.00 89.94 112 TRP A C 1
ATOM 846 O O . TRP A 1 112 ? -18.089 -3.509 15.544 1.00 89.94 112 TRP A O 1
ATOM 856 N N . GLY A 1 113 ? -19.872 -2.246 15.030 1.00 88.88 113 GLY A N 1
ATOM 857 C CA . GLY A 1 113 ? -20.489 -2.349 16.353 1.00 88.88 113 GLY A CA 1
ATOM 858 C C . GLY A 1 113 ? -19.589 -1.750 17.439 1.00 88.88 113 GLY A C 1
ATOM 859 O O . GLY A 1 113 ? -19.220 -0.582 17.368 1.00 88.88 113 GLY A O 1
ATOM 860 N N . LYS A 1 114 ? -19.223 -2.554 18.445 1.00 91.56 114 LYS A N 1
ATOM 861 C CA . LYS A 1 114 ? -18.281 -2.159 19.515 1.00 91.56 114 LYS A CA 1
ATOM 862 C C . LYS A 1 114 ? -16.806 -2.382 19.150 1.00 91.56 114 LYS A C 1
ATOM 864 O O . LYS A 1 114 ? -15.936 -2.149 19.983 1.00 91.56 114 LYS A O 1
ATOM 869 N N . GLY A 1 115 ? -16.530 -2.886 17.950 1.00 92.19 115 GLY A N 1
ATOM 870 C CA . GLY A 1 115 ? -15.193 -3.229 17.485 1.00 92.19 115 GLY A CA 1
ATOM 871 C C . GLY A 1 115 ? -14.851 -2.581 16.149 1.00 92.19 115 GLY A C 1
ATOM 872 O O . GLY A 1 115 ? -15.453 -1.593 15.725 1.00 92.19 115 GLY A O 1
ATOM 873 N N . LYS A 1 116 ? -13.853 -3.167 15.492 1.00 92.38 116 LYS A N 1
ATOM 874 C CA . LYS A 1 116 ? -13.324 -2.732 14.201 1.00 92.38 116 LYS A CA 1
ATOM 875 C C . LYS A 1 116 ? -13.328 -3.907 13.229 1.00 92.38 116 LYS A C 1
ATOM 877 O O . LYS A 1 116 ? -12.985 -5.024 13.617 1.00 92.38 116 LYS A O 1
ATOM 882 N N . LEU A 1 117 ? -13.691 -3.652 11.978 1.00 92.12 117 LEU A N 1
ATOM 883 C CA . LEU A 1 117 ? -13.556 -4.594 10.871 1.00 92.12 117 LEU A CA 1
ATOM 884 C C . LEU A 1 117 ? -12.368 -4.174 10.009 1.00 92.12 117 LEU A C 1
ATOM 886 O O . LEU A 1 117 ? -12.244 -3.010 9.648 1.00 92.12 117 LEU A O 1
ATOM 890 N N . ILE A 1 118 ? -11.515 -5.136 9.668 1.00 92.75 118 ILE A N 1
ATOM 891 C CA . ILE A 1 118 ? -10.373 -4.929 8.778 1.00 92.75 118 ILE A CA 1
ATOM 892 C C . ILE A 1 118 ? -10.646 -5.670 7.481 1.00 92.75 118 ILE A C 1
ATOM 894 O O . ILE A 1 118 ? -10.851 -6.890 7.503 1.00 92.75 118 ILE A O 1
ATOM 898 N N . VAL A 1 119 ? -10.622 -4.925 6.381 1.00 92.81 119 VAL A N 1
ATOM 899 C CA . VAL A 1 119 ? -10.740 -5.441 5.017 1.00 92.81 119 VAL A CA 1
ATOM 900 C C . VAL A 1 119 ? -9.384 -5.282 4.341 1.00 92.81 119 VAL A C 1
ATOM 902 O O . VAL A 1 119 ? -8.819 -4.190 4.356 1.00 92.81 119 VAL A O 1
ATOM 905 N N . SER A 1 120 ? -8.855 -6.371 3.785 1.00 93.56 120 SER A N 1
ATOM 906 C CA . SER A 1 120 ? -7.530 -6.414 3.163 1.00 93.56 120 SER A CA 1
ATOM 907 C C . SER A 1 120 ? -7.605 -7.001 1.757 1.00 93.56 120 SER A C 1
ATOM 909 O O . SER A 1 120 ? -8.216 -8.052 1.565 1.00 93.56 120 SER A O 1
ATOM 911 N N . MET A 1 121 ? -6.941 -6.330 0.814 1.00 93.81 121 MET A N 1
ATOM 912 C CA . MET A 1 121 ? -6.672 -6.784 -0.558 1.00 93.81 121 MET A CA 1
ATOM 913 C C . MET A 1 121 ? -5.215 -7.222 -0.761 1.00 93.81 121 MET A C 1
ATOM 915 O O . MET A 1 121 ? -4.776 -7.414 -1.895 1.00 93.81 121 MET A O 1
ATOM 919 N N . LEU A 1 122 ? -4.447 -7.338 0.326 1.00 94.44 122 LEU A N 1
ATOM 920 C CA . LEU A 1 122 ? -3.103 -7.900 0.269 1.00 94.44 122 LEU A CA 1
ATOM 921 C C . LEU A 1 122 ? -3.182 -9.377 -0.119 1.00 94.44 122 LEU A C 1
ATOM 923 O O . LEU A 1 122 ? -3.899 -10.155 0.518 1.00 94.44 122 LEU A O 1
ATOM 927 N N . ASP A 1 123 ? -2.431 -9.755 -1.144 1.00 92.62 123 ASP A N 1
ATOM 928 C CA . ASP A 1 123 ? -2.351 -11.129 -1.612 1.00 92.62 123 ASP A CA 1
ATOM 929 C C . ASP A 1 123 ? -1.378 -11.915 -0.728 1.00 92.62 123 ASP A C 1
ATOM 931 O O . ASP A 1 123 ? -0.159 -11.843 -0.862 1.00 92.62 123 ASP A O 1
ATOM 935 N N . TYR A 1 124 ? -1.936 -12.664 0.221 1.00 89.44 124 TYR A N 1
ATOM 936 C CA . TYR A 1 124 ? -1.171 -13.476 1.168 1.00 89.44 124 TYR A CA 1
ATOM 937 C C . TYR A 1 124 ? -0.519 -14.713 0.530 1.00 89.44 124 TYR A C 1
ATOM 939 O O . TYR A 1 124 ? 0.203 -15.428 1.217 1.00 89.44 124 TYR A O 1
ATOM 947 N N . ARG A 1 125 ? -0.808 -14.998 -0.747 1.00 89.62 125 ARG A N 1
ATOM 948 C CA . ARG A 1 125 ? -0.253 -16.140 -1.489 1.00 89.62 125 ARG A CA 1
ATOM 949 C C . ARG A 1 125 ? 1.108 -15.822 -2.114 1.00 89.62 125 ARG A C 1
ATOM 951 O O . ARG A 1 125 ? 1.713 -16.708 -2.703 1.00 89.62 125 ARG A O 1
ATOM 958 N N . ILE A 1 126 ? 1.558 -14.569 -2.037 1.00 90.25 126 ILE A N 1
ATOM 959 C CA . ILE A 1 126 ? 2.856 -14.150 -2.568 1.00 90.25 126 ILE A CA 1
ATOM 960 C C . ILE A 1 126 ? 3.966 -14.663 -1.656 1.00 90.25 126 ILE A C 1
ATOM 962 O O . ILE A 1 126 ? 4.038 -14.301 -0.483 1.00 90.25 126 ILE A O 1
ATOM 966 N N . GLU A 1 127 ? 4.844 -15.479 -2.232 1.00 89.88 127 GLU A N 1
ATOM 967 C CA . GLU A 1 127 ? 5.967 -16.126 -1.552 1.00 89.88 127 GLU A CA 1
ATOM 968 C C . GLU A 1 127 ? 7.289 -15.466 -1.978 1.00 89.88 127 GLU A C 1
ATOM 970 O O . GLU A 1 127 ? 8.089 -16.033 -2.723 1.00 89.88 127 GLU A O 1
ATOM 975 N N . THR A 1 128 ? 7.506 -14.224 -1.535 1.00 92.88 128 THR A N 1
ATOM 976 C CA . THR A 1 128 ? 8.748 -13.467 -1.774 1.00 92.88 128 THR A CA 1
ATOM 977 C C . THR A 1 128 ? 9.387 -13.083 -0.445 1.00 92.88 128 THR A C 1
ATOM 979 O O . THR A 1 128 ? 8.700 -12.926 0.565 1.00 92.88 128 THR A O 1
ATOM 982 N N . SER A 1 129 ? 10.709 -12.881 -0.426 1.00 91.50 129 SER A N 1
ATOM 983 C CA . SER A 1 129 ? 11.409 -12.437 0.789 1.00 91.50 129 SER A CA 1
ATOM 984 C C . SER A 1 129 ? 10.854 -11.116 1.324 1.00 91.50 129 SER A C 1
ATOM 986 O O . SER A 1 129 ? 10.737 -10.938 2.533 1.00 91.50 129 SER A O 1
ATOM 988 N N . THR A 1 130 ? 10.473 -10.207 0.425 1.00 93.06 130 THR A N 1
ATOM 989 C CA . THR A 1 130 ? 9.881 -8.912 0.770 1.00 93.06 130 THR A CA 1
ATOM 990 C C . THR A 1 130 ? 8.508 -9.088 1.425 1.00 93.06 130 THR A C 1
ATOM 992 O O . THR A 1 130 ? 8.246 -8.491 2.469 1.00 93.06 130 THR A O 1
ATOM 995 N N . ALA A 1 131 ? 7.639 -9.940 0.864 1.00 93.25 131 ALA A N 1
ATOM 996 C CA . ALA A 1 131 ? 6.334 -10.251 1.451 1.00 93.25 131 ALA A CA 1
ATOM 997 C C . ALA A 1 131 ? 6.477 -10.928 2.820 1.00 93.25 131 ALA A C 1
ATOM 999 O O . ALA A 1 131 ? 5.817 -10.519 3.776 1.00 93.25 131 ALA A O 1
ATOM 1000 N N . ASP A 1 132 ? 7.394 -11.885 2.954 1.00 91.62 132 ASP A N 1
ATOM 1001 C CA . ASP A 1 132 ? 7.702 -12.536 4.230 1.00 91.62 132 ASP A CA 1
ATOM 1002 C C . ASP A 1 132 ? 8.165 -11.538 5.299 1.00 91.62 132 ASP A C 1
ATOM 1004 O O . ASP A 1 132 ? 7.744 -11.613 6.459 1.00 91.62 132 ASP A O 1
ATOM 1008 N N . GLU A 1 133 ? 9.030 -10.589 4.930 1.00 90.25 133 GLU A N 1
ATOM 1009 C CA . GLU A 1 133 ? 9.461 -9.520 5.829 1.00 90.25 133 GLU A CA 1
ATOM 1010 C C . GLU A 1 133 ? 8.294 -8.609 6.222 1.00 90.25 133 GLU A C 1
ATOM 1012 O O . GLU A 1 133 ? 8.099 -8.366 7.418 1.00 90.25 133 GLU A O 1
ATOM 1017 N N . MET A 1 134 ? 7.467 -8.183 5.259 1.00 92.88 134 MET A N 1
ATOM 1018 C CA . MET A 1 134 ? 6.266 -7.384 5.519 1.00 92.88 134 MET A CA 1
ATOM 1019 C C . MET A 1 134 ? 5.353 -8.072 6.543 1.00 92.88 134 MET A C 1
ATOM 1021 O O . MET A 1 134 ? 4.929 -7.446 7.516 1.00 92.88 134 MET A O 1
ATOM 1025 N N . TRP A 1 135 ? 5.070 -9.367 6.376 1.00 90.81 135 TRP A N 1
ATOM 1026 C CA . TRP A 1 135 ? 4.181 -10.100 7.283 1.00 90.81 135 TRP A CA 1
ATOM 1027 C C . TRP A 1 135 ? 4.744 -10.241 8.700 1.00 90.81 135 TRP A C 1
ATOM 1029 O O . TRP A 1 135 ? 3.976 -10.338 9.658 1.00 90.81 135 TRP A O 1
ATOM 1039 N N . ARG A 1 136 ? 6.072 -10.222 8.864 1.00 87.31 136 ARG A N 1
ATOM 1040 C CA . ARG A 1 136 ? 6.739 -10.345 10.171 1.00 87.31 136 ARG A CA 1
ATOM 1041 C C . ARG A 1 136 ? 6.856 -9.020 10.917 1.00 87.31 136 ARG A C 1
ATOM 1043 O O . ARG A 1 136 ? 6.790 -9.026 12.148 1.00 87.31 136 ARG A O 1
ATOM 1050 N N . THR A 1 137 ? 7.017 -7.899 10.214 1.00 85.31 137 THR A N 1
ATOM 1051 C CA . THR A 1 137 ? 7.290 -6.581 10.817 1.00 85.31 137 THR A CA 1
ATOM 1052 C C . THR A 1 137 ? 6.290 -6.152 11.904 1.00 85.31 137 THR A C 1
ATOM 1054 O O . THR A 1 137 ? 6.745 -5.688 12.955 1.00 85.31 137 THR A O 1
ATOM 1057 N N . PRO A 1 138 ? 4.962 -6.340 11.758 1.00 78.81 138 PRO A N 1
ATOM 1058 C CA . PRO A 1 138 ? 4.006 -5.993 12.814 1.00 78.81 138 PRO A CA 1
ATOM 1059 C C . PRO A 1 138 ? 4.190 -6.786 14.117 1.00 78.81 138 PRO A C 1
ATOM 1061 O O . PRO A 1 138 ? 3.877 -6.280 15.192 1.00 78.81 138 PRO A O 1
ATOM 1064 N N . PHE A 1 139 ? 4.699 -8.020 14.038 1.00 75.38 139 PHE A N 1
ATOM 1065 C CA . PHE A 1 139 ? 4.872 -8.912 15.192 1.00 75.38 139 PHE A CA 1
ATOM 1066 C C . PHE A 1 139 ? 6.265 -8.817 15.816 1.00 75.38 139 PHE A C 1
ATOM 1068 O O . PHE A 1 139 ? 6.431 -9.049 17.014 1.00 75.38 139 PHE A O 1
ATOM 1075 N N . TYR A 1 140 ? 7.261 -8.451 15.010 1.00 71.69 140 TYR A N 1
ATOM 1076 C CA . TYR A 1 140 ? 8.656 -8.339 15.418 1.00 71.69 140 TYR A CA 1
ATOM 1077 C C . TYR A 1 140 ? 9.229 -6.979 15.006 1.00 71.69 140 TYR A C 1
ATOM 1079 O O . TYR A 1 140 ? 10.130 -6.923 14.163 1.00 71.69 140 TYR A O 1
ATOM 1087 N N . PRO A 1 141 ? 8.740 -5.867 15.589 1.00 62.62 141 PRO A N 1
ATOM 1088 C CA . PRO A 1 141 ? 9.304 -4.556 15.309 1.00 62.62 141 PRO A CA 1
ATOM 1089 C C . PRO A 1 141 ? 10.801 -4.573 15.643 1.00 62.62 141 PRO A C 1
ATOM 1091 O O . PRO A 1 141 ? 11.199 -4.856 16.778 1.00 62.62 141 PRO A O 1
ATOM 1094 N N . ARG A 1 142 ? 11.646 -4.309 14.635 1.00 62.78 142 ARG A N 1
ATOM 1095 C CA . ARG A 1 142 ? 13.107 -4.283 14.799 1.00 62.78 142 ARG A CA 1
ATOM 1096 C C . ARG A 1 142 ? 13.437 -3.228 15.863 1.00 62.78 142 ARG A C 1
ATOM 1098 O O . ARG A 1 142 ? 13.176 -2.042 15.663 1.00 62.78 142 ARG A O 1
ATOM 1105 N N . ARG A 1 143 ? 13.981 -3.644 17.014 1.00 47.06 143 ARG A N 1
ATOM 1106 C CA . ARG A 1 143 ? 14.431 -2.711 18.060 1.00 47.06 143 ARG A CA 1
ATOM 1107 C C . ARG A 1 143 ? 15.543 -1.827 17.490 1.00 47.06 143 ARG A C 1
ATOM 1109 O O . ARG A 1 143 ? 16.629 -2.328 17.242 1.00 47.06 143 ARG A O 1
ATOM 1116 N N . GLY A 1 144 ? 15.260 -0.533 17.333 1.00 52.28 144 GLY A N 1
ATOM 1117 C CA . GLY A 1 144 ? 16.245 0.541 17.204 1.00 52.28 144 GLY A CA 1
ATOM 1118 C C . GLY A 1 144 ? 17.108 0.540 15.937 1.00 52.28 144 GLY A C 1
ATOM 1119 O O . GLY A 1 144 ? 18.095 -0.175 15.841 1.00 52.28 144 GLY A O 1
ATOM 1120 N N . GLN A 1 145 ? 16.833 1.485 15.042 1.00 38.28 145 GLN A N 1
ATOM 1121 C CA . GLN A 1 145 ? 17.894 2.315 14.468 1.00 38.28 145 GLN A CA 1
ATOM 1122 C C . GLN A 1 145 ? 17.410 3.760 14.561 1.00 38.28 145 GLN A C 1
ATOM 1124 O O . GLN A 1 145 ? 16.734 4.260 13.669 1.00 38.28 145 GLN A O 1
ATOM 1129 N N . ALA A 1 146 ? 17.686 4.381 15.709 1.00 40.62 146 ALA A N 1
ATOM 1130 C CA . ALA A 1 146 ? 17.856 5.821 15.753 1.00 40.62 146 ALA A CA 1
ATOM 1131 C C . ALA A 1 146 ? 19.181 6.100 15.034 1.00 40.62 146 ALA A C 1
ATOM 1133 O O . ALA A 1 146 ? 20.233 5.657 15.499 1.00 40.62 146 ALA A O 1
ATOM 1134 N N . GLY A 1 147 ? 19.088 6.723 13.866 1.00 35.34 147 GLY A N 1
ATOM 1135 C CA . GLY A 1 147 ? 20.191 7.332 13.134 1.00 35.34 147 GLY A CA 1
ATOM 1136 C C . GLY A 1 147 ? 19.831 8.782 12.887 1.00 35.34 147 GLY A C 1
ATOM 1137 O O . GLY A 1 147 ? 18.642 9.014 12.570 1.00 35.34 147 GLY A O 1
#